Protein AF-A0AA92DQ33-F1 (afdb_monomer_lite)

Radius of gyration: 24.93 Å; chains: 1; bounding box: 69×49×63 Å

pLDDT: mean 79.34, std 19.07, range [32.41, 96.06]

Structure (mmCIF, N/CA/C/O backbone):
data_AF-A0AA92DQ33-F1
#
_entry.id   AF-A0AA92DQ33-F1
#
loop_
_atom_site.group_PDB
_atom_site.id
_atom_site.type_symbol
_atom_site.label_atom_id
_atom_site.label_alt_id
_atom_site.label_comp_id
_atom_site.label_asym_id
_atom_site.label_entity_id
_atom_site.label_seq_id
_atom_site.pdbx_PDB_ins_code
_atom_site.Cartn_x
_atom_site.Cartn_y
_atom_site.Cartn_z
_atom_site.occupancy
_atom_site.B_iso_or_equiv
_atom_site.auth_seq_id
_atom_site.auth_comp_id
_atom_site.auth_asym_id
_atom_site.auth_atom_id
_atom_site.pdbx_PDB_model_num
ATOM 1 N N . MET A 1 1 ? -50.223 -2.721 22.404 1.00 37.97 1 MET A N 1
ATOM 2 C CA . MET A 1 1 ? -48.794 -2.668 22.774 1.00 37.97 1 MET A CA 1
ATOM 3 C C . MET A 1 1 ? -48.080 -1.935 21.660 1.00 37.97 1 MET A C 1
ATOM 5 O O . MET A 1 1 ? -47.992 -2.456 20.557 1.00 37.97 1 MET A O 1
ATOM 9 N N . ASN A 1 2 ? -47.710 -0.688 21.933 1.00 35.44 2 ASN A N 1
ATOM 10 C CA . ASN A 1 2 ? -47.057 0.209 20.989 1.00 35.44 2 ASN A CA 1
ATOM 11 C C . ASN A 1 2 ? -45.561 -0.096 20.972 1.00 35.44 2 ASN A C 1
ATOM 13 O O . ASN A 1 2 ? -44.951 -0.186 22.036 1.00 35.44 2 ASN A O 1
ATOM 17 N N . VAL A 1 3 ? -44.968 -0.171 19.786 1.00 37.88 3 VAL A N 1
ATOM 18 C CA . VAL A 1 3 ? -43.526 0.016 19.617 1.00 37.88 3 VAL A CA 1
ATOM 19 C C . VAL A 1 3 ? -43.346 1.122 18.589 1.00 37.88 3 VAL A C 1
ATOM 21 O O . VAL A 1 3 ? -43.609 0.941 17.404 1.00 37.88 3 VAL A O 1
ATOM 24 N N . ASN A 1 4 ? -42.996 2.298 19.109 1.00 32.41 4 ASN A N 1
ATOM 25 C CA . ASN A 1 4 ? -42.585 3.470 18.350 1.00 32.41 4 ASN A CA 1
ATOM 26 C C . ASN A 1 4 ? -41.292 3.149 17.595 1.00 32.41 4 ASN A C 1
ATOM 28 O O . ASN A 1 4 ? -40.342 2.638 18.18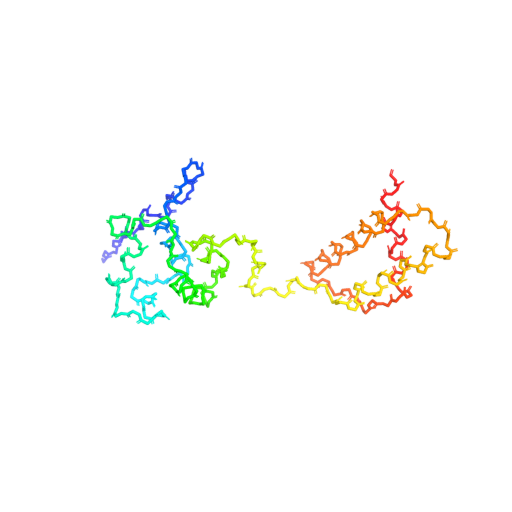8 1.00 32.41 4 ASN A O 1
ATOM 32 N N . VAL A 1 5 ? -41.252 3.502 16.313 1.00 40.84 5 VAL A N 1
ATOM 33 C CA . VAL A 1 5 ? -40.049 3.475 15.478 1.00 40.84 5 VAL A CA 1
ATOM 34 C C . VAL A 1 5 ? -39.590 4.922 15.272 1.00 40.84 5 VAL A C 1
ATOM 36 O O . VAL A 1 5 ? -39.991 5.584 14.324 1.00 40.84 5 VAL A O 1
ATOM 39 N N . GLU A 1 6 ? -38.757 5.408 16.187 1.00 37.09 6 GLU A N 1
ATOM 40 C CA . GLU A 1 6 ? -37.866 6.574 16.058 1.00 37.09 6 GLU A CA 1
ATOM 41 C C . GLU A 1 6 ? -36.548 6.124 16.724 1.00 37.09 6 GLU A C 1
ATOM 43 O O . GLU A 1 6 ? -36.596 5.480 17.766 1.00 37.09 6 GLU A O 1
ATOM 48 N N . SER A 1 7 ? -35.333 6.322 16.220 1.00 34.62 7 SER A N 1
ATOM 49 C CA . SER A 1 7 ? -34.793 7.374 15.373 1.00 34.62 7 SER A CA 1
ATOM 50 C C . SER A 1 7 ? -33.552 6.844 14.635 1.00 34.62 7 SER A C 1
ATOM 52 O O . SER A 1 7 ? -32.618 6.312 15.234 1.00 34.62 7 SER A O 1
ATOM 54 N N . VAL A 1 8 ? -33.516 6.988 13.311 1.00 37.19 8 VAL A N 1
ATOM 55 C CA . VAL A 1 8 ? -32.272 6.835 12.546 1.00 37.19 8 VAL A CA 1
ATOM 56 C C . VAL A 1 8 ? -31.616 8.212 12.509 1.00 37.19 8 VAL A C 1
ATOM 58 O O . VAL A 1 8 ? -32.185 9.150 11.952 1.00 37.19 8 VAL A O 1
ATOM 61 N N . SER A 1 9 ? -30.448 8.343 13.144 1.00 37.19 9 SER A N 1
ATOM 62 C CA . SER A 1 9 ? -29.670 9.585 13.168 1.00 37.19 9 SER A CA 1
ATOM 63 C C . SER A 1 9 ? -29.398 10.100 11.744 1.00 37.19 9 SER A C 1
ATOM 65 O O . SER A 1 9 ? -28.867 9.353 10.918 1.00 37.19 9 SER A O 1
ATOM 67 N N . PRO A 1 10 ? -29.687 11.380 11.446 1.00 35.88 10 PRO A N 1
ATOM 68 C CA . PRO A 1 10 ? -29.551 11.957 10.105 1.00 35.88 10 PRO A CA 1
ATOM 69 C C . PRO A 1 10 ? -28.095 12.190 9.641 1.00 35.88 10 PRO A C 1
ATOM 71 O O . PRO A 1 10 ? -27.875 12.679 8.533 1.00 35.88 10 PRO A O 1
ATOM 74 N N . ASP A 1 11 ? -27.086 11.834 10.443 1.00 41.16 11 ASP A N 1
ATOM 75 C CA . ASP A 1 11 ? -25.673 12.131 10.155 1.00 41.16 11 ASP A CA 1
ATOM 76 C C . ASP A 1 11 ? -25.041 11.271 9.048 1.00 41.16 11 ASP A C 1
ATOM 78 O O . ASP A 1 11 ? -24.051 11.672 8.437 1.00 41.16 11 ASP A O 1
ATOM 82 N N . VAL A 1 12 ? -25.626 10.117 8.713 1.00 42.06 12 VAL A N 1
ATOM 83 C CA . VAL A 1 12 ? -25.037 9.189 7.727 1.00 42.06 12 VAL A CA 1
ATOM 84 C C . VAL A 1 12 ? -25.131 9.727 6.288 1.00 42.06 12 VAL A C 1
ATOM 86 O O . VAL A 1 12 ? -24.331 9.363 5.430 1.00 42.06 12 VAL A O 1
ATOM 89 N N . GLN A 1 13 ? -26.052 10.655 6.002 1.00 38.22 13 GLN A N 1
ATOM 90 C CA . GLN A 1 13 ? -26.259 11.178 4.642 1.00 38.22 13 GLN A CA 1
ATOM 91 C C . GLN A 1 13 ? -25.384 12.392 4.278 1.00 38.22 13 GLN A C 1
ATOM 93 O O . GLN A 1 13 ? -25.336 12.778 3.108 1.00 38.22 13 GLN A O 1
ATOM 98 N N . ARG A 1 14 ? -24.646 12.992 5.224 1.00 41.53 14 ARG A N 1
ATOM 99 C CA . ARG A 1 14 ? -23.798 14.173 4.946 1.00 41.53 14 ARG A CA 1
ATOM 100 C C . ARG A 1 14 ? -22.425 13.852 4.348 1.00 41.53 14 ARG A C 1
ATOM 102 O O . ARG A 1 14 ? -21.772 14.750 3.821 1.00 41.53 14 ARG A O 1
ATOM 109 N N . VAL A 1 15 ? -22.008 12.588 4.362 1.00 45.47 15 VAL A N 1
ATOM 110 C CA . VAL A 1 15 ? -20.631 12.173 4.031 1.00 45.47 15 VAL A CA 1
ATOM 111 C C . VAL A 1 15 ? -20.301 12.308 2.530 1.00 45.47 15 VAL A C 1
ATOM 113 O O . VAL A 1 15 ? -19.138 12.384 2.152 1.00 45.47 15 VAL A O 1
ATOM 116 N N . SER A 1 16 ? -21.307 12.419 1.652 1.00 39.78 16 SER A N 1
ATOM 117 C CA . SER A 1 16 ? -21.110 12.400 0.190 1.00 39.78 16 SER A CA 1
ATOM 118 C C . SER A 1 16 ? -20.853 13.777 -0.462 1.00 39.78 16 SER A C 1
ATOM 120 O O . SER A 1 16 ? -20.503 13.822 -1.639 1.00 39.78 16 SER A O 1
ATOM 122 N N . ARG A 1 17 ? -20.977 14.908 0.258 1.00 38.84 17 ARG A N 1
ATOM 123 C CA . ARG A 1 17 ? -20.927 16.260 -0.356 1.00 38.84 17 ARG A CA 1
ATOM 124 C C . ARG A 1 17 ? -19.621 17.057 -0.218 1.00 38.84 17 ARG A C 1
ATOM 126 O O . ARG A 1 17 ? -19.536 18.126 -0.812 1.00 38.84 17 ARG A O 1
ATOM 133 N N . TYR A 1 18 ? -18.587 16.580 0.475 1.00 45.94 18 TYR A N 1
ATOM 134 C CA . TYR A 1 18 ? -17.376 17.388 0.733 1.00 45.94 18 TYR A CA 1
ATOM 135 C C . TYR A 1 18 ? -16.207 17.142 -0.233 1.00 45.94 18 TYR A C 1
ATOM 137 O O . TYR A 1 18 ? -15.042 17.177 0.151 1.00 45.94 18 TYR A O 1
ATOM 145 N N . LYS A 1 19 ? -16.498 16.953 -1.523 1.00 41.06 19 LYS A N 1
ATOM 146 C CA . LYS A 1 19 ? -15.485 17.012 -2.585 1.00 41.06 19 LYS A CA 1
ATOM 147 C C . LYS A 1 19 ? -15.397 18.460 -3.092 1.00 41.06 19 LYS A C 1
ATOM 149 O O . LYS A 1 19 ? -15.993 18.778 -4.114 1.00 41.06 19 LYS A O 1
ATOM 154 N N . GLY A 1 20 ? -14.738 19.357 -2.345 1.00 35.97 20 GLY A N 1
ATOM 155 C CA . GLY A 1 20 ? -14.538 20.744 -2.813 1.00 35.97 20 GLY A CA 1
ATOM 156 C C . GLY A 1 20 ? -14.064 21.813 -1.818 1.00 35.97 20 GLY A C 1
ATOM 157 O O . GLY A 1 20 ? -13.666 22.883 -2.263 1.00 35.97 20 GLY A O 1
ATOM 158 N N . ALA A 1 21 ? -14.051 21.560 -0.507 1.00 46.28 21 ALA A N 1
ATOM 159 C CA . ALA A 1 21 ? -13.423 22.450 0.477 1.00 46.28 21 ALA A CA 1
ATOM 160 C C . ALA A 1 21 ? -12.403 21.641 1.283 1.00 46.28 21 ALA A C 1
ATOM 162 O O . ALA A 1 21 ? -12.731 20.541 1.727 1.00 46.28 21 ALA A O 1
ATOM 163 N N . ALA A 1 22 ? -11.177 22.149 1.438 1.00 61.41 22 ALA A N 1
ATOM 164 C CA . ALA A 1 22 ? -10.155 21.504 2.258 1.00 61.41 22 ALA A CA 1
ATOM 165 C C . ALA A 1 22 ? -10.682 21.381 3.698 1.00 61.41 22 ALA A C 1
ATOM 167 O O . ALA A 1 22 ? -10.849 22.375 4.402 1.00 61.41 22 ALA A O 1
ATOM 168 N N . MET A 1 23 ? -11.046 20.163 4.096 1.00 75.12 23 MET A N 1
ATOM 169 C CA . MET A 1 23 ? -11.600 19.872 5.414 1.00 75.12 23 MET A CA 1
ATOM 170 C C . MET A 1 23 ? -10.538 20.154 6.484 1.00 75.12 23 MET A C 1
ATOM 172 O O . MET A 1 23 ? -9.399 19.718 6.343 1.00 75.12 23 MET A O 1
ATOM 176 N N . HIS A 1 24 ? -10.898 20.863 7.556 1.00 88.12 24 HIS A N 1
ATOM 177 C CA . HIS A 1 24 ? -9.981 21.133 8.668 1.00 88.12 24 HIS A CA 1
ATOM 178 C C . HIS A 1 24 ? -9.536 19.824 9.344 1.00 88.12 24 HIS A C 1
ATOM 180 O O . HIS A 1 24 ? -10.325 18.881 9.445 1.00 88.12 24 HIS A O 1
ATOM 186 N N . VAL A 1 25 ? -8.298 19.765 9.844 1.00 91.00 25 VAL A N 1
ATOM 187 C CA . VAL A 1 25 ? -7.689 18.545 10.413 1.00 91.00 25 VAL A CA 1
ATOM 188 C C . VAL A 1 25 ? -8.514 17.921 11.546 1.00 91.00 25 VAL A C 1
ATOM 190 O O . VAL A 1 25 ? -8.599 16.701 11.663 1.00 91.00 25 VAL A O 1
ATOM 193 N N . THR A 1 26 ? -9.199 18.750 12.336 1.00 92.81 26 THR A N 1
ATOM 194 C CA . THR A 1 26 ? -10.075 18.315 13.437 1.00 92.81 26 THR A CA 1
ATOM 195 C C . THR A 1 26 ? -11.287 17.517 12.949 1.00 92.81 26 THR A C 1
ATOM 197 O O . THR A 1 26 ? -11.685 16.535 13.576 1.00 92.81 26 THR A O 1
ATOM 200 N N . GLU A 1 27 ? -11.860 17.905 11.809 1.00 92.06 27 GLU A N 1
ATOM 201 C CA . GLU A 1 27 ? -12.985 17.201 11.194 1.00 92.06 27 GLU A CA 1
ATOM 202 C C . GLU A 1 27 ? -12.502 15.923 10.496 1.00 92.06 27 GLU A C 1
ATOM 204 O O . GLU A 1 27 ? -13.139 14.878 10.618 1.00 92.06 27 GLU A O 1
ATOM 209 N N . GLN A 1 28 ? -11.323 15.961 9.862 1.00 92.12 28 GLN A N 1
ATOM 210 C CA . GLN A 1 28 ? -10.697 14.755 9.313 1.00 92.12 28 GLN A CA 1
ATOM 211 C C . GLN A 1 28 ? -10.439 13.709 10.411 1.00 92.12 28 GLN A C 1
ATOM 213 O O . GLN A 1 28 ? -10.784 12.538 10.243 1.00 92.12 28 GLN A O 1
ATOM 218 N N . LEU A 1 29 ? -9.917 14.126 11.571 1.00 94.44 29 LEU A N 1
ATOM 219 C CA . LEU A 1 29 ? -9.699 13.234 12.712 1.00 94.44 29 LEU A CA 1
ATOM 220 C C . LEU A 1 29 ? -11.007 12.593 13.198 1.00 94.44 29 LEU A C 1
ATOM 222 O O . LEU A 1 29 ? -11.062 11.382 13.422 1.00 94.44 29 LEU A O 1
ATOM 226 N N . ARG A 1 30 ? -12.078 13.387 13.306 1.00 94.31 30 ARG A N 1
ATOM 227 C CA . ARG A 1 30 ? -13.410 12.901 13.682 1.00 94.31 30 ARG A CA 1
ATOM 228 C C . ARG A 1 30 ? -13.925 11.837 12.716 1.00 94.31 30 ARG A C 1
ATOM 230 O O . ARG A 1 30 ? -14.457 10.817 13.158 1.00 94.31 30 ARG A O 1
ATOM 237 N N . VAL A 1 31 ? -13.761 12.053 11.410 1.00 94.00 31 VAL A N 1
ATOM 238 C CA . VAL A 1 31 ? -14.142 11.080 10.376 1.00 94.00 31 VAL A CA 1
ATOM 239 C C . VAL A 1 31 ? -13.384 9.765 10.562 1.00 94.00 31 VAL A C 1
ATOM 241 O O . VAL A 1 31 ? -14.012 8.704 10.547 1.00 94.00 31 VAL A O 1
ATOM 244 N N . LEU A 1 32 ? -12.069 9.813 10.796 1.00 93.69 32 LEU A N 1
ATOM 245 C CA . LEU A 1 32 ? -11.262 8.610 11.032 1.00 93.69 32 LEU A CA 1
ATOM 246 C C . LEU A 1 32 ? -11.686 7.873 12.307 1.00 93.69 32 LEU A C 1
ATOM 248 O O . LEU A 1 32 ? -11.892 6.661 12.268 1.00 93.69 32 LEU A O 1
ATOM 252 N N . ARG A 1 33 ? -11.911 8.589 13.415 1.00 96.06 33 ARG A N 1
ATOM 253 C CA . ARG A 1 33 ? -12.392 7.979 14.663 1.00 96.06 33 ARG A CA 1
ATOM 254 C C . ARG A 1 33 ? -13.750 7.297 14.476 1.00 96.06 33 ARG A C 1
ATOM 256 O O . ARG A 1 33 ? -13.964 6.192 14.976 1.00 96.06 33 ARG A O 1
ATOM 263 N N . ASN A 1 34 ? -14.671 7.948 13.767 1.00 94.00 34 ASN A N 1
ATOM 264 C CA . ASN A 1 34 ? -15.992 7.387 13.490 1.00 94.00 34 ASN A CA 1
ATOM 265 C C . ASN A 1 34 ? -15.895 6.143 12.592 1.00 94.00 34 ASN A C 1
ATOM 267 O O . ASN A 1 34 ? -16.578 5.158 12.864 1.00 94.00 34 ASN A O 1
ATOM 271 N N . ARG A 1 35 ? -15.011 6.144 11.582 1.00 91.06 35 ARG A N 1
ATOM 272 C CA . ARG A 1 35 ? -14.708 4.956 10.759 1.00 91.06 35 ARG A CA 1
ATOM 273 C C . ARG A 1 35 ? -14.120 3.810 11.582 1.00 91.06 35 ARG A C 1
ATOM 275 O O . ARG A 1 35 ? -14.487 2.666 11.349 1.00 91.06 35 ARG A O 1
ATOM 282 N N . ALA A 1 36 ? -13.284 4.118 12.571 1.00 90.19 36 ALA A N 1
ATOM 283 C CA . ALA A 1 36 ? -12.762 3.151 13.536 1.00 90.19 36 ALA A CA 1
ATOM 284 C C . ALA A 1 36 ? -13.825 2.648 14.543 1.00 90.19 36 ALA A C 1
ATOM 286 O O . ALA A 1 36 ? -13.538 1.786 15.368 1.00 90.19 36 ALA A O 1
ATOM 287 N N . GLY A 1 37 ? -15.047 3.201 14.545 1.00 92.38 37 GLY A N 1
ATOM 288 C CA . GLY A 1 37 ? -16.103 2.814 15.488 1.00 92.38 37 GLY A CA 1
ATOM 289 C C . GLY A 1 37 ? -15.806 3.178 16.950 1.00 92.38 37 GLY A C 1
ATOM 290 O O . GLY A 1 37 ? -16.374 2.581 17.870 1.00 92.38 37 GLY A O 1
ATOM 291 N N . LEU A 1 38 ? -14.910 4.140 17.193 1.00 92.69 38 LEU A N 1
ATOM 292 C CA . LEU A 1 38 ? -14.471 4.515 18.537 1.00 92.69 38 LEU A CA 1
ATOM 293 C C . LEU A 1 38 ? -15.226 5.734 19.079 1.00 92.69 38 LEU A C 1
ATOM 295 O O . LEU A 1 38 ? -15.398 6.750 18.404 1.00 92.69 38 LEU A O 1
ATOM 299 N N . SER A 1 39 ? -15.619 5.675 20.355 1.00 94.25 39 SER A N 1
ATOM 300 C CA . SER A 1 39 ? -16.042 6.870 21.092 1.00 94.25 39 SER A CA 1
ATOM 301 C C . SER A 1 39 ? -14.828 7.732 21.454 1.00 94.25 39 SER A C 1
ATOM 303 O O . SER A 1 39 ? -13.701 7.236 21.519 1.00 94.25 39 SER A O 1
ATOM 305 N N . MET A 1 40 ? -15.046 9.017 21.749 1.00 93.88 40 MET A N 1
ATOM 306 C CA . MET A 1 40 ? -13.975 9.911 22.214 1.00 93.88 40 MET A CA 1
ATOM 307 C C . MET A 1 40 ? -13.291 9.391 23.486 1.00 93.88 40 MET A C 1
ATOM 309 O O . MET A 1 40 ? -12.082 9.525 23.629 1.00 93.88 40 MET A O 1
ATOM 313 N N . GLU A 1 41 ? -14.034 8.760 24.400 1.00 93.19 41 GLU A N 1
ATOM 314 C CA . GLU A 1 41 ? -13.457 8.151 25.606 1.00 93.19 41 GLU A CA 1
ATOM 315 C C . GLU A 1 41 ? -12.548 6.964 25.289 1.00 93.19 41 GLU A C 1
ATOM 317 O O . GLU A 1 41 ? -11.463 6.851 25.860 1.00 93.19 41 GLU A O 1
ATOM 322 N N . LYS A 1 42 ? -12.964 6.088 24.366 1.00 92.56 42 LYS A N 1
ATOM 323 C CA . LYS A 1 42 ? -12.146 4.944 23.949 1.00 92.56 42 LYS A CA 1
ATOM 324 C C . LYS A 1 42 ? -10.887 5.406 23.221 1.00 92.56 42 LYS A C 1
ATOM 326 O O . LYS A 1 42 ? -9.808 4.917 23.539 1.00 92.56 42 LYS A O 1
ATOM 331 N N . ALA A 1 43 ? -11.013 6.386 22.325 1.00 93.12 43 ALA A N 1
ATOM 332 C CA . ALA A 1 43 ? -9.872 6.991 21.644 1.00 93.12 43 ALA A CA 1
ATOM 333 C C . ALA A 1 43 ? -8.907 7.651 22.644 1.00 93.12 43 ALA A C 1
ATOM 335 O O . ALA A 1 43 ? -7.710 7.382 22.605 1.00 93.12 43 ALA A O 1
ATOM 336 N N . ALA A 1 44 ? -9.424 8.428 23.605 1.00 94.94 44 ALA A N 1
ATOM 337 C CA . ALA A 1 44 ? -8.630 9.038 24.672 1.00 94.94 44 ALA A CA 1
ATOM 338 C C . ALA A 1 44 ? -7.842 7.993 25.473 1.00 94.94 44 ALA A C 1
ATOM 340 O O . ALA A 1 44 ? -6.637 8.141 25.671 1.00 94.94 44 ALA A O 1
ATOM 341 N N . LYS A 1 45 ? -8.518 6.921 25.903 1.00 93.94 45 LYS A N 1
ATOM 342 C CA . LYS A 1 45 ? -7.906 5.839 26.677 1.00 93.94 45 LYS A CA 1
ATOM 343 C C . LYS A 1 45 ? -6.815 5.121 25.883 1.00 93.94 45 LYS A C 1
ATOM 345 O O . LYS A 1 45 ? -5.761 4.844 26.448 1.00 93.94 45 LYS A O 1
ATOM 350 N N . ALA A 1 46 ? -7.043 4.866 24.594 1.00 89.38 46 ALA A N 1
ATOM 351 C CA . ALA A 1 46 ? -6.084 4.184 23.725 1.00 89.38 46 ALA A CA 1
ATOM 352 C C . ALA A 1 46 ? -4.749 4.938 23.602 1.00 89.38 46 ALA A C 1
ATOM 354 O O . ALA A 1 46 ? -3.699 4.317 23.488 1.00 89.38 46 ALA A O 1
ATOM 355 N N . ILE A 1 47 ? -4.772 6.271 23.702 1.00 92.50 47 ILE A N 1
ATOM 356 C CA . ILE A 1 47 ? -3.565 7.107 23.602 1.00 92.50 47 ILE A CA 1
ATOM 357 C C . ILE A 1 47 ? -3.054 7.640 24.952 1.00 92.50 47 ILE A C 1
ATOM 359 O O . ILE A 1 47 ? -2.137 8.467 24.987 1.00 92.50 47 ILE A O 1
ATOM 363 N N . GLY A 1 48 ? -3.628 7.171 26.067 1.00 91.00 48 GLY A N 1
ATOM 364 C CA . GLY A 1 48 ? -3.204 7.519 27.428 1.00 91.00 48 GLY A CA 1
ATOM 365 C C . GLY A 1 48 ? -3.686 8.882 27.942 1.00 91.00 48 GLY A C 1
ATOM 366 O O . GLY A 1 48 ? -3.083 9.436 28.861 1.00 91.00 48 GLY A O 1
ATOM 367 N N . LEU A 1 49 ? -4.751 9.450 27.368 1.00 91.38 49 LEU A N 1
ATOM 368 C CA . LEU A 1 49 ? -5.389 10.669 27.876 1.00 91.38 49 LEU A CA 1
ATOM 369 C C . LEU A 1 49 ? -6.391 10.364 29.001 1.00 91.38 49 LEU A C 1
ATOM 371 O O . LEU A 1 49 ? -6.941 9.270 29.100 1.00 91.38 49 LEU A O 1
ATOM 375 N N . LYS A 1 50 ? -6.671 11.377 29.835 1.00 86.38 50 LYS A N 1
ATOM 376 C CA . LYS A 1 50 ? -7.536 11.256 31.025 1.00 86.38 50 LYS A CA 1
ATOM 377 C C . LYS A 1 50 ? -9.004 10.928 30.715 1.00 86.38 50 LYS A C 1
ATOM 379 O O . LYS A 1 50 ? -9.682 10.389 31.581 1.00 86.38 50 LYS A O 1
ATOM 384 N N . GLY A 1 51 ? -9.507 11.265 29.525 1.00 90.25 51 GLY A N 1
ATOM 385 C CA . GLY A 1 51 ? -10.893 10.997 29.135 1.00 90.25 51 GLY A CA 1
ATOM 386 C C . GLY A 1 51 ? -11.339 11.754 27.883 1.00 90.25 51 GLY A C 1
ATOM 387 O O . GLY A 1 51 ? -10.551 12.475 27.264 1.00 90.25 51 GLY A O 1
ATOM 388 N N . GLY A 1 52 ? -12.620 11.606 27.530 1.00 89.69 52 GLY A N 1
ATOM 389 C CA . GLY A 1 52 ? -13.203 12.140 26.293 1.00 89.69 52 GLY A CA 1
ATOM 390 C C . GLY A 1 52 ? -13.010 13.648 26.106 1.00 89.69 52 GLY A C 1
ATOM 391 O O . GLY A 1 52 ? -12.644 14.072 25.018 1.00 89.69 52 GLY A O 1
ATOM 392 N N . SER A 1 53 ? -13.135 14.459 27.162 1.00 89.44 53 SER A N 1
ATOM 393 C CA . SER A 1 53 ? -12.948 15.919 27.073 1.00 89.44 53 SER A CA 1
ATOM 394 C C . SER A 1 53 ? -11.505 16.343 26.771 1.00 89.44 53 SER A C 1
ATOM 396 O O . SER A 1 53 ? -11.286 17.390 26.167 1.00 89.44 53 SER A O 1
ATOM 398 N N . SER A 1 54 ? -10.499 15.553 27.174 1.00 88.62 54 SER A N 1
ATOM 399 C CA . SER A 1 54 ? -9.102 15.813 26.791 1.00 88.62 54 SER A CA 1
ATOM 400 C C . SER A 1 54 ? -8.870 15.524 25.311 1.00 88.62 54 SER A C 1
ATOM 402 O O . SER A 1 54 ? -8.107 16.235 24.669 1.00 88.62 54 SER A O 1
ATOM 404 N N . TYR A 1 55 ? -9.554 14.511 24.780 1.00 93.75 55 TYR A N 1
ATOM 405 C CA . TYR A 1 55 ? -9.488 14.138 23.373 1.00 93.75 55 TYR A CA 1
ATOM 406 C C . TYR A 1 55 ? -10.314 15.072 22.473 1.00 93.75 55 TYR A C 1
ATOM 408 O O . TYR A 1 55 ? -9.844 15.455 21.408 1.00 93.75 55 TYR A O 1
ATOM 416 N N . GLN A 1 56 ? -11.490 15.522 22.929 1.00 92.81 56 GLN A N 1
ATOM 417 C CA . GLN A 1 56 ? -12.385 16.439 22.206 1.00 92.81 56 GLN A CA 1
ATOM 418 C C . GLN A 1 56 ? -11.664 17.690 21.699 1.00 92.81 56 GLN A C 1
ATOM 420 O O . GLN A 1 56 ? -12.000 18.189 20.631 1.00 92.81 56 GLN A O 1
ATOM 425 N N . ARG A 1 57 ? -10.648 18.169 22.429 1.00 92.06 57 ARG A N 1
ATOM 426 C CA . ARG A 1 57 ? -9.824 19.313 22.018 1.00 92.06 57 ARG A CA 1
ATOM 427 C C . ARG A 1 57 ? -9.263 19.133 20.610 1.00 92.06 57 ARG A C 1
ATOM 429 O O . ARG A 1 57 ? -9.303 20.087 19.858 1.00 92.06 57 ARG A O 1
ATOM 436 N N . TYR A 1 58 ? -8.833 17.928 20.238 1.00 93.12 58 TYR A N 1
ATOM 437 C CA . TYR A 1 58 ? -8.271 17.625 18.917 1.00 93.12 58 TYR A CA 1
ATOM 438 C C . TYR A 1 58 ? -9.326 17.464 17.809 1.00 93.12 58 TYR A C 1
ATOM 440 O O . TYR A 1 58 ? -8.972 17.425 16.637 1.00 93.12 58 TYR A O 1
ATOM 448 N N . GLU A 1 59 ? -10.615 17.376 18.151 1.00 93.50 59 GLU A N 1
ATOM 449 C CA . GLU A 1 59 ? -11.730 17.270 17.193 1.00 93.50 59 GLU A CA 1
ATOM 450 C C . GLU A 1 59 ? -12.639 18.511 17.185 1.00 93.50 59 GLU A C 1
ATOM 452 O O . GLU A 1 59 ? -13.676 18.516 16.515 1.00 93.50 59 GLU A O 1
ATOM 457 N N . ASP A 1 60 ? -12.278 19.561 17.926 1.00 90.06 60 ASP A N 1
ATOM 458 C CA . ASP A 1 60 ? -13.015 20.821 17.984 1.00 90.06 60 ASP A CA 1
ATOM 459 C C . ASP A 1 60 ? -12.194 21.941 17.322 1.00 90.06 60 ASP A C 1
ATOM 461 O O . ASP A 1 60 ? -11.180 22.364 17.883 1.00 90.06 60 ASP A O 1
ATOM 465 N N . PRO A 1 61 ? -12.616 22.458 16.151 1.00 87.00 61 PRO A N 1
ATOM 466 C CA . PRO A 1 61 ? -11.897 23.528 15.455 1.00 87.00 61 PRO A CA 1
ATOM 467 C C . PRO A 1 61 ? -11.821 24.843 16.251 1.00 87.00 61 PRO A C 1
ATOM 469 O O . PRO A 1 61 ? -10.981 25.687 15.955 1.00 87.00 61 PRO A O 1
ATOM 472 N N . ASN A 1 62 ? -12.662 25.045 17.273 1.00 85.62 62 ASN A N 1
ATOM 473 C CA . ASN A 1 62 ? -12.565 26.228 18.132 1.00 85.62 62 ASN A CA 1
ATOM 474 C C . ASN A 1 62 ? -11.419 26.116 19.149 1.00 85.62 62 ASN A C 1
ATOM 476 O O . ASN A 1 62 ? -10.864 27.139 19.568 1.00 85.62 62 ASN A O 1
ATOM 480 N N . LEU A 1 63 ? -11.085 24.886 19.557 1.00 86.69 63 LEU A N 1
ATOM 481 C CA . LEU A 1 63 ? -10.081 24.584 20.580 1.00 86.69 63 LEU A CA 1
ATOM 482 C C . LEU A 1 63 ? -8.723 24.213 19.978 1.00 86.69 63 LEU A C 1
ATOM 484 O O . LEU A 1 63 ? -7.698 24.485 20.599 1.00 86.69 63 LEU A O 1
ATOM 488 N N . PHE A 1 64 ? -8.713 23.624 18.783 1.00 89.75 64 PHE A N 1
ATOM 489 C CA . PHE A 1 64 ? -7.509 23.230 18.063 1.00 89.75 64 PHE A CA 1
ATOM 490 C C . PHE A 1 64 ? -7.428 23.982 16.740 1.00 89.75 64 PHE A C 1
ATOM 492 O O . PHE A 1 64 ? -8.225 23.755 15.832 1.00 89.75 64 PHE A O 1
ATOM 499 N N . ARG A 1 65 ? -6.472 24.911 16.675 1.00 86.94 65 ARG A N 1
ATOM 500 C CA . ARG A 1 65 ? -6.303 25.867 15.571 1.00 86.94 65 ARG A CA 1
ATOM 501 C C . ARG A 1 65 ? -5.111 25.550 14.676 1.00 86.94 65 ARG A C 1
ATOM 503 O O . ARG A 1 65 ? -4.883 26.270 13.708 1.00 86.94 65 ARG A O 1
ATOM 510 N N . ASP A 1 66 ? -4.345 24.525 15.029 1.00 87.38 66 ASP A N 1
ATOM 511 C CA . ASP A 1 66 ? -3.192 24.127 14.240 1.00 87.38 66 ASP A CA 1
ATOM 512 C C . ASP A 1 66 ? -3.671 23.425 12.969 1.00 87.38 66 ASP A C 1
ATOM 514 O O . ASP A 1 66 ? -4.659 22.688 12.970 1.00 87.38 66 ASP A O 1
ATOM 518 N N . GLU A 1 67 ? -2.946 23.645 11.877 1.00 87.00 67 GLU A N 1
ATOM 519 C CA . GLU A 1 67 ? -3.239 23.028 10.581 1.00 87.00 67 GLU A CA 1
ATOM 520 C C . GLU A 1 67 ? -3.009 21.507 10.602 1.00 87.00 67 GLU A C 1
ATOM 522 O O . GLU A 1 67 ? -3.630 20.768 9.843 1.00 87.00 67 GLU A O 1
ATOM 527 N N . HIS A 1 68 ? -2.154 21.035 11.515 1.00 92.31 68 HIS A N 1
ATOM 528 C CA . HIS A 1 68 ? -1.729 19.645 11.625 1.00 92.31 68 HIS A CA 1
ATOM 529 C C . HIS A 1 68 ? -1.772 19.167 13.078 1.00 92.31 68 HIS A C 1
ATOM 531 O O . HIS A 1 68 ? -1.484 19.927 14.001 1.00 92.31 68 HIS A O 1
ATOM 537 N N . LEU A 1 69 ? -2.080 17.885 13.288 1.00 92.50 69 LEU A N 1
ATOM 538 C CA . LEU A 1 69 ? -1.994 17.240 14.595 1.00 92.50 69 LEU A CA 1
ATOM 539 C C . LEU A 1 69 ? -0.537 17.132 15.072 1.00 92.50 69 LEU A C 1
ATOM 541 O O . LEU A 1 69 ? 0.357 16.865 14.265 1.00 92.50 69 LEU A O 1
ATOM 545 N N . PRO A 1 70 ? -0.288 17.217 16.393 1.00 93.56 70 PRO A N 1
ATOM 546 C CA . PRO A 1 70 ? 1.000 16.848 16.957 1.00 93.56 70 PRO A CA 1
ATOM 547 C C . PRO A 1 70 ? 1.361 15.412 16.568 1.00 93.56 70 PRO A C 1
ATOM 549 O O . PRO A 1 70 ? 0.553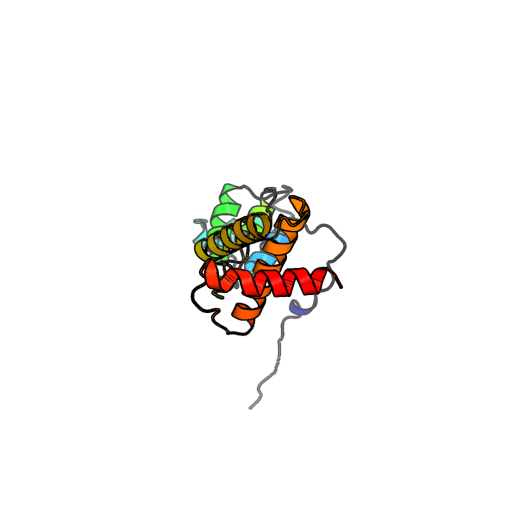 14.488 16.701 1.00 93.56 70 PRO A O 1
ATOM 552 N N . LEU A 1 71 ? 2.586 15.217 16.081 1.00 91.69 71 LEU A N 1
ATOM 553 C CA . LEU A 1 71 ? 3.025 13.936 15.529 1.00 91.69 71 LEU A CA 1
ATOM 554 C C . LEU A 1 71 ? 2.950 12.784 16.544 1.00 91.69 71 LEU A C 1
ATOM 556 O O . LEU A 1 71 ? 2.658 11.645 16.184 1.00 91.69 71 LEU A O 1
ATOM 560 N N . ASP A 1 72 ? 3.227 13.056 17.813 1.00 92.00 72 ASP A N 1
ATOM 561 C CA . ASP A 1 72 ? 3.145 12.072 18.890 1.00 92.00 72 ASP A CA 1
ATOM 562 C C . ASP A 1 72 ? 1.705 11.586 19.118 1.00 92.00 72 ASP A C 1
ATOM 564 O O . ASP A 1 72 ? 1.479 10.387 19.293 1.00 92.00 72 ASP A O 1
ATOM 568 N N . ILE A 1 73 ? 0.732 12.498 19.053 1.00 94.19 73 ILE A N 1
ATOM 569 C CA . ILE A 1 73 ? -0.698 12.186 19.124 1.00 94.19 73 ILE A CA 1
ATOM 570 C C . ILE A 1 73 ? -1.124 11.399 17.885 1.00 94.19 73 ILE A C 1
ATOM 572 O O . ILE A 1 73 ? -1.744 10.344 18.021 1.00 94.19 73 ILE A O 1
ATOM 576 N N . ALA A 1 74 ? -0.731 11.848 16.691 1.00 94.25 74 ALA A N 1
ATOM 577 C CA . ALA A 1 74 ? -1.058 11.171 15.439 1.00 94.25 74 ALA A CA 1
ATOM 578 C C . ALA A 1 74 ? -0.508 9.737 15.384 1.00 94.25 74 ALA A C 1
ATOM 580 O O . ALA A 1 74 ? -1.222 8.835 14.960 1.00 94.25 74 ALA A O 1
ATOM 581 N N . LYS A 1 75 ? 0.716 9.488 15.872 1.00 93.81 75 LYS A N 1
ATOM 582 C CA . LYS A 1 75 ? 1.298 8.134 15.946 1.00 93.81 75 LYS A CA 1
ATOM 583 C C . LYS A 1 75 ? 0.494 7.204 16.849 1.00 93.81 75 LYS A C 1
ATOM 585 O O . LYS A 1 75 ? 0.121 6.115 16.426 1.00 93.81 75 LYS A O 1
ATOM 590 N N . LYS A 1 76 ? 0.179 7.650 18.068 1.00 94.25 76 LYS A N 1
ATOM 591 C CA . LYS A 1 76 ? -0.613 6.852 19.016 1.00 94.25 76 LYS A CA 1
ATOM 592 C C . LYS A 1 76 ? -2.014 6.560 18.474 1.00 94.25 76 LYS A C 1
ATOM 594 O O . LYS A 1 76 ? -2.520 5.454 18.637 1.00 94.25 76 LYS A O 1
ATOM 599 N N . LEU A 1 77 ? -2.633 7.540 17.812 1.00 94.38 77 LEU A N 1
ATOM 600 C CA . LEU A 1 77 ? -3.938 7.363 17.175 1.00 94.38 77 LEU A CA 1
ATOM 601 C C . LEU A 1 77 ? -3.870 6.453 15.952 1.00 94.38 77 LEU A C 1
ATOM 603 O O . LEU A 1 77 ? -4.792 5.678 15.738 1.00 94.38 77 LEU A O 1
ATOM 607 N N . ALA A 1 78 ? -2.793 6.509 15.169 1.00 93.44 78 ALA A N 1
ATOM 608 C CA . ALA A 1 78 ? -2.596 5.618 14.034 1.00 93.44 78 ALA A CA 1
ATOM 609 C C . ALA A 1 78 ? -2.539 4.156 14.489 1.00 93.44 78 ALA A C 1
ATOM 611 O O . ALA A 1 78 ? -3.207 3.313 13.898 1.00 93.44 78 ALA A O 1
ATOM 612 N N . ASP A 1 79 ? -1.805 3.865 15.565 1.00 90.44 79 ASP A N 1
ATOM 613 C CA . ASP A 1 79 ? -1.768 2.525 16.156 1.00 90.44 79 ASP A CA 1
ATOM 614 C C . ASP A 1 79 ? -3.154 2.094 16.650 1.00 90.44 79 ASP A C 1
ATOM 616 O O . ASP A 1 79 ? -3.641 1.038 16.252 1.00 90.44 79 ASP A O 1
ATOM 620 N N . ALA A 1 80 ? -3.831 2.952 17.420 1.00 91.44 80 ALA A N 1
ATOM 621 C CA . ALA A 1 80 ? -5.160 2.662 17.949 1.00 91.44 80 ALA A CA 1
ATOM 622 C C . ALA A 1 80 ? -6.211 2.449 16.847 1.00 91.44 80 ALA A C 1
ATOM 624 O O . ALA A 1 80 ? -7.026 1.540 16.936 1.00 91.44 80 ALA A O 1
ATOM 625 N N . PHE A 1 81 ? -6.229 3.275 15.799 1.00 93.56 81 PHE A N 1
ATOM 626 C CA . PHE A 1 81 ? -7.235 3.176 14.740 1.00 93.56 81 PHE A CA 1
ATOM 627 C C . PHE A 1 81 ? -6.955 2.016 13.775 1.00 93.56 81 PHE A C 1
ATOM 629 O O . PHE A 1 81 ? -7.899 1.444 13.226 1.00 93.56 81 PHE A O 1
ATOM 636 N N . ALA A 1 82 ? -5.689 1.618 13.613 1.00 89.94 82 ALA A N 1
ATOM 637 C CA . ALA A 1 82 ? -5.317 0.458 12.806 1.00 89.94 82 ALA A CA 1
ATOM 638 C C . ALA A 1 82 ? -5.859 -0.857 13.369 1.00 89.94 82 ALA A C 1
ATOM 640 O O . ALA A 1 82 ? -6.302 -1.703 12.594 1.00 89.94 82 ALA A O 1
ATOM 641 N N . GLU A 1 83 ? -5.929 -1.002 14.694 1.00 86.00 83 GLU A N 1
ATOM 642 C CA . GLU A 1 83 ? -6.591 -2.147 15.343 1.00 86.00 83 GLU A CA 1
ATOM 643 C C . GLU A 1 83 ? -8.087 -2.248 14.990 1.00 86.00 83 GLU A C 1
ATOM 645 O O . GLU A 1 83 ? -8.689 -3.315 15.097 1.00 86.00 83 GLU A O 1
ATOM 650 N N . HIS A 1 84 ? -8.677 -1.149 14.515 1.00 86.62 84 HIS A N 1
ATOM 651 C CA . HIS A 1 84 ? -10.079 -1.032 14.126 1.00 86.62 84 HIS A CA 1
ATOM 652 C C . HIS A 1 84 ? -10.281 -0.836 12.612 1.00 86.62 84 HIS A C 1
ATOM 654 O O . HIS A 1 84 ? -11.352 -0.413 12.178 1.00 86.62 84 HIS A O 1
ATOM 660 N N . GLY A 1 85 ? -9.273 -1.161 11.795 1.00 83.06 85 GLY A N 1
ATOM 661 C CA . GLY A 1 85 ? -9.396 -1.204 10.334 1.00 83.06 85 GLY A CA 1
ATOM 662 C C . GLY A 1 85 ? -9.213 0.134 9.611 1.00 83.06 85 GLY A C 1
ATOM 663 O O . GLY A 1 85 ? -9.512 0.221 8.420 1.00 83.06 85 GLY A O 1
ATOM 664 N N . VAL A 1 86 ? -8.714 1.175 10.286 1.00 87.50 86 VAL A N 1
ATOM 665 C CA . VAL A 1 86 ? -8.301 2.428 9.631 1.00 87.50 86 VAL A CA 1
ATOM 666 C C . VAL A 1 86 ? -6.796 2.384 9.343 1.00 87.50 86 VAL A C 1
ATOM 668 O O . VAL A 1 86 ? -6.006 2.246 10.276 1.00 87.50 86 VAL A O 1
ATOM 671 N N . PRO A 1 87 ? -6.355 2.530 8.083 1.00 86.00 87 PRO A N 1
ATOM 672 C CA . PRO A 1 87 ? -4.936 2.523 7.747 1.00 86.00 87 PRO A CA 1
ATOM 673 C C . PRO A 1 87 ? -4.135 3.604 8.490 1.00 86.00 87 PRO A C 1
ATOM 675 O O . PRO A 1 87 ? -4.531 4.768 8.542 1.00 86.00 87 PRO A O 1
ATOM 678 N N . LYS A 1 88 ? -2.956 3.234 9.012 1.00 89.06 88 LYS A N 1
ATOM 679 C CA . LYS A 1 88 ? -2.085 4.141 9.787 1.00 89.06 88 LYS A CA 1
ATOM 680 C C . LYS A 1 88 ? -1.722 5.415 9.031 1.00 89.06 88 LYS A C 1
ATOM 682 O O . LYS A 1 88 ? -1.675 6.487 9.631 1.00 89.06 88 LYS A O 1
ATOM 687 N N . HIS A 1 89 ? -1.473 5.298 7.728 1.00 85.88 89 HIS A N 1
ATOM 688 C CA . HIS A 1 89 ? -1.076 6.425 6.893 1.00 85.88 89 HIS A CA 1
ATOM 689 C C . HIS A 1 89 ? -2.150 7.521 6.850 1.00 85.88 89 HIS A C 1
ATOM 691 O O . HIS A 1 89 ? -1.802 8.694 6.870 1.00 85.88 89 HIS A O 1
ATOM 697 N N . GLU A 1 90 ? -3.442 7.174 6.882 1.00 88.94 90 GLU A N 1
ATOM 698 C CA . GLU A 1 90 ? -4.521 8.170 6.881 1.00 88.94 90 GLU A CA 1
ATOM 699 C C . GLU A 1 90 ? -4.467 9.046 8.140 1.00 88.94 90 GLU A C 1
ATOM 701 O O . GLU A 1 90 ? -4.582 10.267 8.063 1.00 88.94 90 GLU A O 1
ATOM 706 N N . THR A 1 91 ? -4.214 8.438 9.301 1.00 91.44 91 THR A N 1
ATOM 707 C CA . THR A 1 91 ? -4.074 9.169 10.568 1.00 91.44 91 THR A CA 1
ATOM 708 C C . THR A 1 91 ? -2.754 9.941 10.643 1.00 91.44 91 THR A C 1
ATOM 710 O O . THR A 1 91 ? -2.720 11.052 11.167 1.00 91.44 91 THR A O 1
ATOM 713 N N . LEU A 1 92 ? -1.660 9.392 10.102 1.00 92.44 92 LEU A N 1
ATOM 714 C CA . LEU A 1 92 ? -0.355 10.065 10.061 1.00 92.44 92 LEU A CA 1
ATOM 715 C C . LEU A 1 92 ? -0.336 11.268 9.105 1.00 92.44 92 LEU A C 1
ATOM 717 O O . LEU A 1 92 ? 0.376 12.235 9.376 1.00 92.44 92 LEU A O 1
ATOM 721 N N . ALA A 1 93 ? -1.140 11.245 8.038 1.00 89.81 93 ALA A N 1
ATOM 722 C CA . ALA A 1 93 ? -1.313 12.372 7.121 1.00 89.81 93 ALA A CA 1
ATOM 723 C C . ALA A 1 93 ? -1.766 13.644 7.854 1.00 89.81 93 ALA A C 1
ATOM 725 O O . ALA A 1 93 ? -1.347 14.747 7.511 1.00 89.81 93 ALA A O 1
ATOM 726 N N . LEU A 1 94 ? -2.564 13.485 8.918 1.00 92.06 94 LEU A N 1
ATOM 727 C CA . LEU A 1 94 ? -3.060 14.598 9.726 1.00 92.06 94 LEU A CA 1
ATOM 728 C C . LEU A 1 94 ? -1.946 15.344 10.470 1.00 92.06 94 LEU A C 1
ATOM 730 O O . LEU A 1 94 ? -2.164 16.473 10.890 1.00 92.06 94 LEU A O 1
ATOM 734 N N . ALA A 1 95 ? -0.759 14.750 10.626 1.00 92.69 95 ALA A N 1
ATOM 735 C CA . ALA A 1 95 ? 0.417 15.407 11.201 1.00 92.69 95 ALA A CA 1
ATOM 736 C C . ALA A 1 95 ? 1.294 16.123 10.154 1.00 92.69 95 ALA A C 1
ATOM 738 O O . ALA A 1 95 ? 2.427 16.494 10.459 1.00 92.69 95 ALA A O 1
ATOM 739 N N . GLY A 1 96 ? 0.813 16.283 8.915 1.00 84.00 96 GLY A N 1
ATOM 740 C CA . GLY A 1 96 ? 1.558 16.939 7.835 1.00 84.00 96 GLY A CA 1
ATOM 741 C C . GLY A 1 96 ? 2.680 16.081 7.250 1.00 84.00 96 GLY A C 1
ATOM 742 O O . GLY A 1 96 ? 3.528 16.581 6.512 1.00 84.00 96 GLY A O 1
ATOM 743 N N . ILE A 1 97 ? 2.709 14.783 7.570 1.00 76.88 97 ILE A N 1
ATOM 744 C CA . ILE A 1 97 ? 3.633 13.849 6.931 1.00 76.88 97 ILE A CA 1
ATOM 745 C C . ILE A 1 97 ? 3.078 13.534 5.539 1.00 76.88 97 ILE A C 1
ATOM 747 O O . ILE A 1 97 ? 1.935 13.074 5.452 1.00 76.88 97 ILE A O 1
ATOM 751 N N . PRO A 1 98 ? 3.859 13.735 4.457 1.00 64.44 98 PRO A N 1
ATOM 752 C CA . PRO A 1 98 ? 3.479 13.268 3.135 1.00 64.44 98 PRO A CA 1
ATOM 753 C C . PRO A 1 98 ? 3.391 11.747 3.196 1.00 64.44 98 PRO A C 1
ATOM 755 O O . PRO A 1 98 ? 4.395 11.037 3.216 1.00 64.44 98 PRO A O 1
ATOM 758 N N . THR A 1 99 ? 2.169 11.252 3.307 1.00 55.12 99 THR A N 1
ATOM 759 C CA . THR A 1 99 ? 1.903 9.828 3.334 1.00 55.12 99 THR A CA 1
ATOM 760 C C . THR A 1 99 ? 1.629 9.405 1.908 1.00 55.12 99 THR A C 1
ATOM 762 O O . THR A 1 99 ? 0.583 9.679 1.325 1.00 55.12 99 THR A O 1
ATOM 765 N N . THR A 1 100 ? 2.607 8.730 1.312 1.00 51.72 100 THR A N 1
ATOM 766 C CA . THR A 1 100 ? 2.285 7.760 0.271 1.00 51.72 100 THR A CA 1
ATOM 767 C C . THR A 1 100 ? 1.277 6.806 0.912 1.00 51.72 100 THR A C 1
ATOM 769 O O . THR A 1 100 ? 1.533 6.390 2.045 1.00 51.72 100 THR A O 1
ATOM 772 N N . PRO A 1 101 ? 0.122 6.510 0.293 1.00 48.84 101 PRO A N 1
ATOM 773 C CA . PRO A 1 101 ? -0.830 5.577 0.876 1.00 48.84 101 PRO A CA 1
ATOM 774 C C . PRO A 1 101 ? -0.100 4.265 1.165 1.00 48.84 101 PRO A C 1
ATOM 776 O O . PRO A 1 101 ? 0.248 3.532 0.239 1.00 48.84 101 PRO A O 1
ATOM 779 N N . ASP A 1 102 ? 0.195 3.998 2.442 1.00 45.84 102 ASP A N 1
ATOM 780 C CA . ASP A 1 102 ? 0.666 2.684 2.851 1.00 45.84 102 ASP A CA 1
ATOM 781 C C . ASP A 1 102 ? -0.450 1.728 2.466 1.00 45.84 102 ASP A C 1
ATOM 783 O O . ASP A 1 102 ? -1.584 1.868 2.939 1.00 45.84 102 ASP A O 1
ATOM 787 N N . ALA A 1 103 ? -0.119 0.796 1.575 1.00 42.25 103 ALA A N 1
ATOM 788 C CA . ALA A 1 103 ? -0.999 -0.271 1.141 1.00 42.25 103 ALA A CA 1
ATOM 789 C C . ALA A 1 103 ? -1.796 -0.813 2.345 1.00 42.25 103 ALA A C 1
ATOM 791 O O . ALA A 1 103 ? -1.219 -1.026 3.420 1.00 42.25 103 ALA A O 1
ATOM 792 N N . PRO A 1 104 ? -3.124 -0.956 2.211 1.00 41.31 104 PRO A N 1
ATOM 793 C CA . PRO A 1 104 ? -4.011 -1.161 3.343 1.00 41.31 104 PRO A CA 1
ATOM 794 C C . PRO A 1 104 ? -3.606 -2.397 4.149 1.00 41.31 104 PRO A C 1
ATOM 796 O O . PRO A 1 104 ? -3.602 -3.521 3.656 1.00 41.31 104 PRO A O 1
ATOM 799 N N . ALA A 1 105 ? -3.328 -2.185 5.435 1.00 47.66 105 ALA A N 1
ATOM 800 C CA . ALA A 1 105 ? -3.304 -3.246 6.427 1.00 47.66 105 ALA A CA 1
ATOM 801 C C . ALA A 1 105 ? -4.755 -3.647 6.743 1.00 47.66 105 ALA A C 1
ATOM 803 O O . ALA A 1 105 ? -5.356 -3.148 7.689 1.00 47.66 105 ALA A O 1
ATOM 804 N N . SER A 1 106 ? -5.338 -4.514 5.912 1.00 42.94 106 SER A N 1
ATOM 805 C CA . SER A 1 106 ? -6.594 -5.204 6.211 1.00 42.94 106 SER A CA 1
ATOM 806 C C . SER A 1 106 ? -6.636 -6.546 5.483 1.00 42.94 106 SER A C 1
ATOM 808 O O . SER A 1 106 ? -6.847 -6.588 4.279 1.00 42.94 106 SER A O 1
ATOM 810 N N . GLY A 1 107 ? -6.389 -7.633 6.221 1.00 38.16 107 GLY A N 1
ATOM 811 C CA . GLY A 1 107 ? -7.119 -8.909 6.140 1.00 38.16 107 GLY A CA 1
ATOM 812 C C . GLY A 1 107 ? -7.278 -9.681 4.823 1.00 38.16 107 GLY A C 1
ATOM 813 O O . GLY A 1 107 ? -7.883 -10.748 4.865 1.00 38.16 107 GLY A O 1
ATOM 814 N N . ALA A 1 108 ? -6.754 -9.230 3.688 1.00 38.53 108 ALA A N 1
ATOM 815 C CA . ALA A 1 108 ? -6.680 -10.005 2.461 1.00 38.53 108 ALA A CA 1
ATOM 816 C C . ALA A 1 108 ? -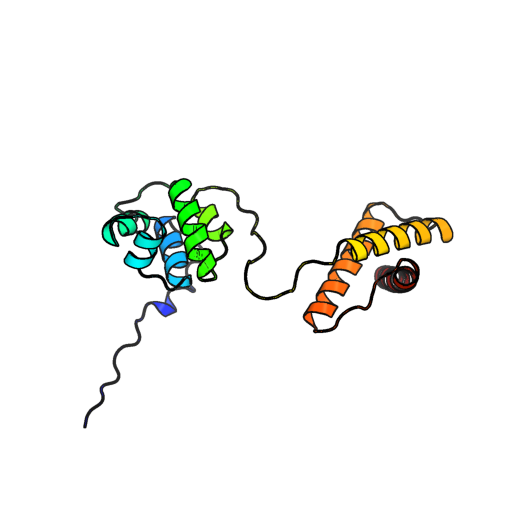5.209 -10.269 2.162 1.00 38.53 108 ALA A C 1
ATOM 818 O O . ALA A 1 108 ? -4.422 -9.354 1.952 1.00 38.53 108 ALA A O 1
ATOM 819 N N . GLN A 1 109 ? -4.839 -11.542 2.153 1.00 43.53 109 GLN A N 1
ATOM 820 C CA . GLN A 1 109 ? -3.561 -12.053 1.673 1.00 43.53 109 GLN A CA 1
ATOM 821 C C . GLN A 1 109 ? -3.503 -11.944 0.136 1.00 43.53 109 GLN A C 1
ATOM 823 O O . GLN A 1 109 ? -3.308 -12.917 -0.579 1.00 43.53 109 GLN A O 1
ATOM 828 N N . LEU A 1 110 ? -3.743 -10.742 -0.369 1.00 46.03 110 LEU A N 1
ATOM 829 C CA . LEU A 1 110 ? -3.460 -10.272 -1.712 1.00 46.03 110 LEU A CA 1
ATOM 830 C C . LEU A 1 110 ? -2.376 -9.209 -1.490 1.00 46.03 110 LEU A C 1
ATOM 832 O O . LEU A 1 110 ? -2.481 -8.454 -0.535 1.00 46.03 110 LEU A O 1
ATOM 836 N N . ASP A 1 111 ? -1.320 -9.182 -2.301 1.00 55.38 111 ASP A N 1
ATOM 837 C CA . ASP A 1 111 ? -0.309 -8.097 -2.339 1.00 55.38 111 ASP A CA 1
ATOM 838 C C . ASP A 1 111 ? 1.091 -8.353 -1.764 1.00 55.38 111 ASP A C 1
ATOM 840 O O . ASP A 1 111 ? 1.765 -7.413 -1.344 1.00 55.38 111 ASP A O 1
ATOM 844 N N . ARG A 1 112 ? 1.637 -9.570 -1.898 1.00 69.31 112 ARG A N 1
ATOM 845 C CA . ARG A 1 112 ? 3.078 -9.704 -2.203 1.00 69.31 112 ARG A CA 1
ATOM 846 C C . ARG A 1 112 ? 3.304 -10.807 -3.224 1.00 69.31 112 ARG A C 1
ATOM 848 O O . ARG A 1 112 ? 3.147 -11.982 -2.911 1.00 69.31 112 ARG A O 1
ATOM 855 N N . ILE A 1 113 ? 3.711 -10.429 -4.437 1.00 81.25 113 ILE A N 1
ATOM 856 C CA . ILE A 1 113 ? 4.338 -11.381 -5.358 1.00 81.25 113 ILE A CA 1
ATOM 857 C C . ILE A 1 113 ? 5.583 -11.908 -4.634 1.00 81.25 113 ILE A C 1
ATOM 859 O O . ILE A 1 113 ? 6.407 -11.092 -4.203 1.00 81.25 113 ILE A O 1
ATOM 863 N N . PRO A 1 114 ? 5.736 -13.230 -4.448 1.00 86.62 114 PRO A N 1
ATOM 864 C CA . PRO A 1 114 ? 6.936 -13.783 -3.846 1.00 86.62 114 PRO A CA 1
ATOM 865 C C . PRO A 1 114 ? 8.180 -13.286 -4.585 1.00 86.62 114 PRO A C 1
ATOM 867 O O . PRO A 1 114 ? 8.249 -13.347 -5.812 1.00 86.62 114 PRO A O 1
ATOM 870 N N . VAL A 1 115 ? 9.176 -12.801 -3.839 1.00 83.81 115 VAL A N 1
ATOM 871 C CA . VAL A 1 115 ? 10.421 -12.258 -4.417 1.00 83.81 115 VAL A CA 1
ATOM 872 C C . VAL A 1 115 ? 11.104 -13.282 -5.327 1.00 83.81 115 VAL A C 1
ATOM 874 O O . VAL A 1 115 ? 11.684 -12.910 -6.344 1.00 83.81 115 VAL A O 1
ATOM 877 N N . GLU A 1 116 ? 10.982 -14.570 -5.006 1.00 86.38 116 GLU A N 1
ATOM 878 C CA . GLU A 1 116 ? 11.522 -15.654 -5.827 1.00 86.38 116 GLU A CA 1
ATOM 879 C C . GLU A 1 116 ? 10.838 -15.762 -7.195 1.00 86.38 116 GLU A C 1
ATOM 881 O O . GLU A 1 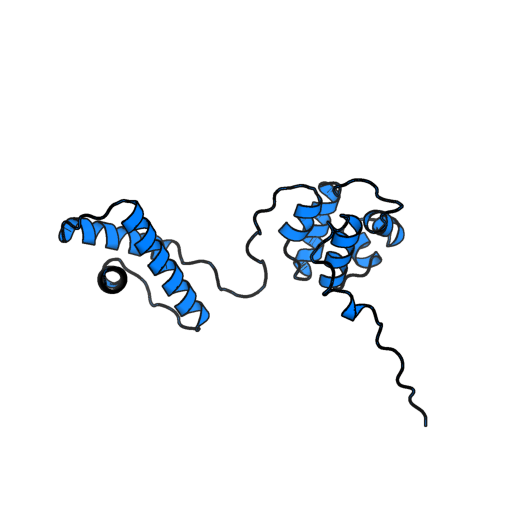116 ? 11.523 -16.000 -8.185 1.00 86.38 116 GLU A O 1
ATOM 886 N N . HIS A 1 117 ? 9.535 -15.476 -7.295 1.00 89.00 117 HIS A N 1
ATOM 887 C CA . HIS A 1 117 ? 8.842 -15.423 -8.584 1.00 89.00 117 HIS A CA 1
ATOM 888 C C . HIS A 1 117 ? 9.336 -14.244 -9.425 1.00 89.00 117 HIS A C 1
ATOM 890 O O . HIS A 1 117 ? 9.654 -14.416 -10.596 1.00 89.00 117 HIS A O 1
ATOM 896 N N . VAL A 1 118 ? 9.500 -13.061 -8.823 1.00 90.44 118 VAL A N 1
ATOM 897 C CA . VAL A 1 118 ? 10.075 -11.903 -9.532 1.00 90.44 118 VAL A CA 1
ATOM 898 C C . VAL A 1 118 ? 11.499 -12.214 -10.005 1.00 90.44 118 VAL A C 1
ATOM 900 O O . VAL A 1 118 ? 11.848 -11.947 -11.153 1.00 90.44 118 VAL A O 1
ATOM 903 N N . ARG A 1 119 ? 12.321 -12.834 -9.149 1.00 91.00 119 ARG A N 1
ATOM 904 C CA . ARG A 1 119 ? 13.694 -13.230 -9.485 1.00 91.00 119 ARG A CA 1
ATOM 905 C C . ARG A 1 119 ? 13.732 -14.258 -10.619 1.00 91.00 119 ARG A C 1
ATOM 907 O O . ARG A 1 119 ? 14.556 -14.112 -11.521 1.00 91.00 119 ARG A O 1
ATOM 914 N N . ALA A 1 120 ? 12.867 -15.271 -10.583 1.00 91.31 120 ALA A N 1
ATOM 915 C CA . ALA A 1 120 ? 12.746 -16.273 -11.640 1.00 91.31 120 ALA A CA 1
ATOM 916 C C . ALA A 1 120 ? 12.352 -15.628 -12.975 1.00 91.31 120 ALA A C 1
ATOM 918 O O . ALA A 1 120 ? 13.008 -15.880 -13.983 1.00 91.31 120 ALA A O 1
ATOM 919 N N . THR A 1 121 ? 11.370 -14.723 -12.969 1.00 92.81 121 THR A N 1
ATOM 920 C CA . THR A 1 121 ? 10.927 -13.985 -14.160 1.00 92.81 121 THR A CA 1
ATOM 921 C C . THR A 1 121 ? 12.039 -13.118 -14.747 1.00 92.81 121 THR A C 1
ATOM 923 O O . THR A 1 121 ? 12.284 -13.164 -15.950 1.00 92.81 121 THR A O 1
ATOM 926 N N . VAL A 1 122 ? 12.766 -12.363 -13.917 1.00 94.88 122 VAL A N 1
ATOM 927 C CA . VAL A 1 122 ? 13.884 -11.524 -14.384 1.00 94.88 122 VAL A CA 1
ATOM 928 C C . VAL A 1 122 ? 15.013 -12.376 -14.973 1.00 94.88 122 VAL A C 1
ATOM 930 O O . VAL A 1 122 ? 15.555 -12.031 -16.022 1.00 94.88 122 VAL A O 1
ATOM 933 N N . ARG A 1 123 ? 15.352 -13.512 -14.347 1.00 95.00 123 ARG A N 1
ATOM 934 C CA . ARG A 1 123 ? 16.353 -14.451 -14.887 1.00 95.00 123 ARG A CA 1
ATOM 935 C C . ARG A 1 123 ? 15.906 -15.057 -16.215 1.00 95.00 123 ARG A C 1
ATOM 937 O O . ARG A 1 123 ? 16.673 -15.042 -17.171 1.00 95.00 123 ARG A O 1
ATOM 944 N N . ALA A 1 124 ? 14.661 -15.520 -16.295 1.00 93.50 124 ALA A N 1
ATOM 945 C CA . ALA A 1 124 ? 14.086 -16.067 -17.519 1.00 93.50 124 ALA A CA 1
ATOM 946 C C . ALA A 1 124 ? 14.079 -15.045 -18.662 1.00 93.50 124 ALA A C 1
ATOM 948 O O . ALA A 1 124 ? 14.397 -15.397 -19.797 1.00 93.50 124 ALA A O 1
ATOM 949 N N . LEU A 1 125 ? 13.773 -13.780 -18.363 1.00 94.25 125 LEU A N 1
ATOM 950 C CA . LEU A 1 125 ? 13.840 -12.688 -19.329 1.00 94.25 125 LEU A CA 1
ATOM 951 C C . LEU A 1 125 ? 15.274 -12.448 -19.816 1.00 94.25 125 LEU A C 1
ATOM 953 O O . LEU A 1 125 ? 15.499 -12.357 -21.021 1.00 94.25 125 LEU A O 1
ATOM 957 N N . ALA A 1 126 ? 16.245 -12.393 -18.902 1.00 93.12 126 ALA A N 1
ATOM 958 C CA . ALA A 1 126 ? 17.651 -12.215 -19.258 1.00 93.12 126 ALA A CA 1
ATOM 959 C C . ALA A 1 126 ? 18.162 -13.351 -20.162 1.00 93.12 126 ALA A C 1
ATOM 961 O O . ALA A 1 126 ? 18.798 -13.089 -21.184 1.00 93.12 126 ALA A O 1
ATOM 962 N N . GLU A 1 127 ? 17.834 -14.603 -19.833 1.00 93.75 127 GLU A N 1
ATOM 963 C CA . GLU A 1 127 ? 18.172 -15.764 -20.663 1.00 93.75 127 GLU A CA 1
ATOM 964 C C . GLU A 1 127 ? 17.479 -15.707 -22.028 1.00 93.75 127 GLU A C 1
ATOM 966 O O . GLU A 1 127 ? 18.122 -15.924 -23.050 1.00 93.75 127 GLU A O 1
ATOM 971 N N . MET A 1 128 ? 16.196 -15.334 -22.075 1.00 91.38 128 MET A N 1
ATOM 972 C CA . MET A 1 128 ? 15.458 -15.189 -23.332 1.00 91.38 128 MET A CA 1
ATOM 973 C C . MET A 1 128 ? 16.081 -14.124 -24.246 1.00 91.38 128 MET A C 1
ATOM 975 O O . MET A 1 128 ? 16.213 -14.357 -25.447 1.00 91.38 128 MET A O 1
ATOM 979 N N . ILE A 1 129 ? 16.479 -12.972 -23.700 1.00 90.38 129 ILE A N 1
ATOM 980 C CA . ILE A 1 129 ? 17.135 -11.900 -24.464 1.00 90.38 129 ILE A CA 1
ATOM 981 C C . ILE A 1 129 ? 18.488 -12.374 -25.000 1.00 90.38 129 ILE A C 1
ATOM 983 O O . ILE A 1 129 ? 18.793 -12.132 -26.168 1.00 90.38 129 ILE A O 1
ATOM 987 N N . ALA A 1 130 ? 19.274 -13.079 -24.181 1.00 89.44 130 ALA A N 1
ATOM 988 C CA . ALA A 1 130 ? 20.570 -13.617 -24.584 1.00 89.44 130 ALA A CA 1
ATOM 989 C C . ALA A 1 130 ? 20.445 -14.692 -25.681 1.00 89.44 130 ALA A C 1
ATOM 991 O O . ALA A 1 130 ? 21.185 -14.654 -26.665 1.00 89.44 130 ALA A O 1
ATOM 992 N N . GLU A 1 131 ? 19.492 -15.619 -25.542 1.00 89.81 131 GLU A N 1
ATOM 993 C CA . GLU A 1 131 ? 19.240 -16.708 -26.495 1.00 89.81 131 GLU A CA 1
ATOM 994 C C . GLU A 1 131 ? 18.710 -16.190 -27.838 1.00 89.81 131 GLU A C 1
ATOM 996 O O . GLU A 1 131 ? 19.205 -16.572 -28.899 1.00 89.81 131 GLU A O 1
ATOM 1001 N N . ALA A 1 132 ? 17.700 -15.318 -27.800 1.00 84.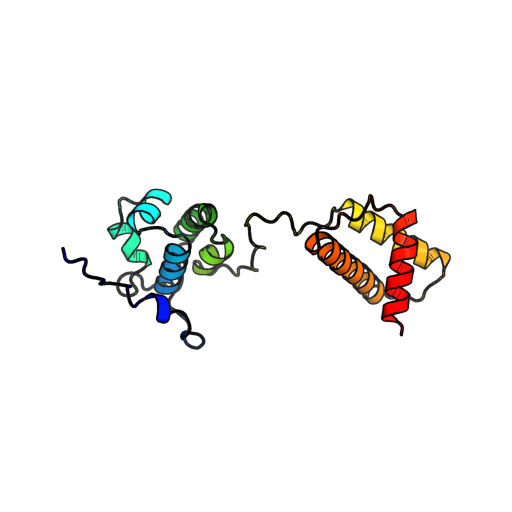75 132 ALA A N 1
ATOM 1002 C CA . ALA A 1 132 ? 16.985 -14.867 -28.992 1.00 84.75 132 ALA A CA 1
ATOM 1003 C C . ALA A 1 132 ? 17.549 -13.569 -29.595 1.00 84.75 132 ALA A C 1
ATOM 1005 O O . ALA A 1 132 ? 17.062 -13.126 -30.634 1.00 84.75 132 ALA A O 1
ATOM 1006 N N . LYS A 1 133 ? 18.572 -12.964 -28.969 1.00 86.12 133 LYS A N 1
ATOM 1007 C CA . LYS A 1 133 ? 19.179 -11.681 -29.374 1.00 86.12 133 LYS A CA 1
ATOM 1008 C C . LYS A 1 133 ? 18.127 -10.593 -29.610 1.00 86.12 133 LYS A C 1
ATOM 1010 O O . LYS A 1 133 ? 18.196 -9.845 -30.586 1.00 86.12 133 LYS A O 1
ATOM 1015 N N . LEU A 1 134 ? 17.128 -10.539 -28.730 1.00 78.38 134 LEU A N 1
ATOM 1016 C CA . LEU A 1 134 ? 16.011 -9.610 -28.864 1.00 78.38 134 LEU A CA 1
ATOM 1017 C C . LEU A 1 134 ? 16.500 -8.173 -28.644 1.00 78.38 134 LEU A C 1
ATOM 1019 O O . LEU A 1 134 ? 17.162 -7.911 -27.635 1.00 78.38 134 LEU A O 1
ATOM 1023 N N . PRO A 1 135 ? 16.159 -7.225 -29.533 1.00 82.12 135 PRO A N 1
ATOM 1024 C CA . PRO A 1 135 ? 16.448 -5.816 -29.318 1.00 82.12 135 PRO A CA 1
ATOM 1025 C C . PRO A 1 135 ? 15.441 -5.245 -28.309 1.00 82.12 135 PRO A C 1
ATOM 1027 O O . PRO A 1 135 ? 14.495 -4.565 -28.686 1.00 82.12 135 PRO A O 1
ATOM 1030 N N . MET A 1 136 ? 15.618 -5.563 -27.025 1.00 86.62 136 MET A N 1
ATOM 1031 C CA . MET A 1 136 ? 14.808 -5.013 -25.934 1.00 86.62 136 MET A CA 1
ATOM 1032 C C . MET A 1 136 ? 15.581 -3.939 -25.179 1.00 86.62 136 MET A C 1
ATOM 1034 O O . MET A 1 136 ? 16.670 -4.191 -24.653 1.00 86.62 136 MET A O 1
ATOM 1038 N N . THR A 1 137 ? 14.983 -2.759 -25.057 1.00 91.00 137 THR A N 1
ATOM 1039 C CA . THR A 1 137 ? 15.489 -1.710 -24.173 1.00 91.00 137 THR A CA 1
ATOM 1040 C C . THR A 1 137 ? 15.233 -2.068 -22.707 1.00 91.00 137 THR A C 1
ATOM 1042 O O . THR A 1 137 ? 14.437 -2.952 -22.390 1.00 91.00 137 THR A O 1
ATOM 1045 N N . ALA A 1 138 ? 15.888 -1.367 -21.779 1.00 89.12 138 ALA A N 1
ATOM 1046 C CA . ALA A 1 138 ? 15.610 -1.533 -20.350 1.00 89.12 138 ALA A CA 1
ATOM 1047 C C . ALA A 1 138 ? 14.152 -1.183 -19.987 1.00 89.12 138 ALA A C 1
ATOM 1049 O O . ALA A 1 138 ? 13.605 -1.759 -19.050 1.00 89.12 138 ALA A O 1
ATOM 1050 N N . ILE A 1 139 ? 13.524 -0.270 -20.741 1.00 86.50 139 ILE A N 1
ATOM 1051 C CA . ILE A 1 139 ? 12.115 0.103 -20.561 1.00 86.50 139 ILE A CA 1
ATOM 1052 C C . ILE A 1 139 ? 11.222 -1.079 -20.947 1.00 86.50 139 ILE A C 1
ATOM 1054 O O . ILE A 1 139 ? 10.439 -1.527 -20.116 1.00 86.50 139 ILE A O 1
ATOM 1058 N N . ASP A 1 140 ? 11.433 -1.672 -22.127 1.00 86.94 140 ASP A N 1
ATOM 1059 C CA . ASP A 1 140 ? 10.661 -2.842 -22.583 1.00 86.94 140 ASP A CA 1
ATOM 1060 C C . ASP A 1 140 ? 10.788 -4.023 -21.609 1.00 86.94 140 ASP A C 1
ATOM 1062 O O . ASP A 1 140 ? 9.839 -4.770 -21.366 1.00 86.94 140 ASP A O 1
ATOM 1066 N N . GLN A 1 141 ? 11.979 -4.197 -21.026 1.00 90.56 141 GLN A N 1
ATOM 1067 C CA . GLN A 1 141 ? 12.226 -5.218 -20.007 1.00 90.56 141 GLN A CA 1
ATOM 1068 C C . GLN A 1 141 ? 11.420 -4.948 -18.734 1.00 90.56 141 GLN A C 1
ATOM 1070 O O . GLN A 1 141 ? 10.802 -5.867 -18.193 1.00 90.56 141 GLN A O 1
ATOM 1075 N N . GLY A 1 142 ? 11.403 -3.695 -18.275 1.00 87.06 142 GLY A N 1
ATOM 1076 C CA . GLY A 1 142 ? 10.605 -3.266 -17.130 1.00 87.06 142 GLY A CA 1
ATOM 1077 C C . GLY A 1 142 ? 9.108 -3.477 -17.353 1.00 87.06 142 GLY A C 1
ATOM 1078 O O . GLY A 1 142 ? 8.438 -4.042 -16.488 1.00 87.06 142 GLY A O 1
ATOM 1079 N N . ASP A 1 143 ? 8.603 -3.110 -18.530 1.00 87.75 143 ASP A N 1
ATOM 1080 C CA . ASP A 1 143 ? 7.188 -3.239 -18.885 1.00 87.75 143 ASP A CA 1
ATOM 1081 C C . ASP A 1 143 ? 6.735 -4.701 -18.949 1.00 87.75 143 ASP A C 1
ATOM 1083 O O . ASP A 1 143 ? 5.642 -5.046 -18.484 1.00 87.75 143 ASP A O 1
ATOM 1087 N N . LEU A 1 144 ? 7.586 -5.595 -19.455 1.00 89.81 144 LEU A N 1
ATOM 1088 C CA . LEU A 1 144 ? 7.275 -7.020 -19.503 1.00 89.81 144 LEU A CA 1
ATOM 1089 C C . LEU A 1 144 ? 7.227 -7.641 -18.097 1.00 89.81 144 LEU A C 1
ATOM 1091 O O . LEU A 1 144 ? 6.322 -8.421 -17.792 1.00 89.81 144 LEU A O 1
ATOM 1095 N N . VAL A 1 145 ? 8.147 -7.255 -17.206 1.00 91.31 145 VAL A N 1
ATOM 1096 C CA . VAL A 1 145 ? 8.123 -7.686 -15.797 1.00 91.31 145 VAL A CA 1
ATOM 1097 C C . VAL A 1 145 ? 6.900 -7.113 -15.073 1.00 91.31 145 VAL A C 1
ATOM 1099 O O . VAL A 1 145 ? 6.237 -7.836 -14.332 1.00 91.31 145 VAL A O 1
ATOM 1102 N N . ALA A 1 146 ? 6.546 -5.850 -15.316 1.00 86.38 146 ALA A N 1
ATOM 1103 C CA . ALA A 1 146 ? 5.344 -5.236 -14.753 1.00 86.38 146 ALA A CA 1
ATOM 1104 C C . ALA A 1 146 ? 4.059 -5.935 -15.233 1.00 86.38 146 ALA A C 1
ATOM 1106 O O . ALA A 1 146 ? 3.135 -6.147 -14.445 1.00 86.38 146 ALA A O 1
ATOM 1107 N N . THR A 1 147 ? 4.021 -6.347 -16.502 1.00 87.62 147 THR A N 1
ATOM 1108 C CA . THR A 1 147 ? 2.920 -7.128 -17.084 1.00 87.62 147 THR A CA 1
ATOM 1109 C C . THR A 1 147 ? 2.780 -8.484 -16.398 1.00 87.62 147 THR A C 1
ATOM 1111 O O . THR A 1 147 ? 1.677 -8.856 -15.999 1.00 87.62 147 THR A O 1
ATOM 1114 N N . PHE A 1 148 ? 3.894 -9.186 -16.175 1.00 91.12 148 PHE A N 1
ATOM 1115 C CA . PHE A 1 148 ? 3.903 -10.413 -15.380 1.00 91.12 148 PHE A CA 1
ATOM 1116 C C . PHE A 1 148 ? 3.361 -10.178 -13.963 1.00 91.12 148 PHE A C 1
ATOM 1118 O O . PHE A 1 148 ? 2.523 -10.944 -13.489 1.00 91.12 148 PHE A O 1
ATOM 1125 N N . CYS A 1 149 ? 3.806 -9.111 -13.295 1.00 89.19 149 CYS A N 1
ATOM 1126 C CA . CYS A 1 149 ? 3.370 -8.798 -11.939 1.00 89.19 149 CYS A CA 1
ATOM 1127 C C . CYS A 1 149 ? 1.857 -8.569 -11.855 1.00 89.19 149 CYS A C 1
ATOM 1129 O O . CYS A 1 149 ? 1.205 -9.103 -10.958 1.00 89.19 149 CYS A O 1
ATOM 1131 N N . ARG A 1 150 ? 1.297 -7.828 -12.817 1.00 88.12 150 ARG A N 1
ATOM 1132 C CA . ARG A 1 150 ? -0.147 -7.594 -12.913 1.00 88.12 150 ARG A CA 1
ATOM 1133 C C . ARG A 1 150 ? -0.911 -8.896 -13.141 1.00 88.12 150 ARG A C 1
ATOM 1135 O O . ARG A 1 150 ? -1.849 -9.174 -12.404 1.00 88.12 150 ARG A O 1
ATOM 1142 N N . TRP A 1 151 ? -0.469 -9.717 -14.095 1.00 89.81 151 TRP A N 1
ATOM 1143 C CA . TRP A 1 151 ? -1.071 -11.028 -14.348 1.00 89.81 151 TRP A CA 1
ATOM 1144 C C . TRP A 1 151 ? -1.064 -11.904 -13.088 1.00 89.81 151 TRP A C 1
ATOM 1146 O O . TRP A 1 151 ? -2.093 -12.456 -12.717 1.00 89.81 151 TRP A O 1
ATOM 1156 N N . TYR A 1 152 ? 0.064 -11.983 -12.376 1.00 87.94 152 TYR A N 1
ATOM 1157 C CA . TYR A 1 152 ? 0.156 -12.769 -11.145 1.00 87.94 152 TYR A CA 1
ATOM 1158 C C . TYR A 1 152 ? -0.851 -12.283 -10.096 1.00 87.94 152 TYR A C 1
ATOM 1160 O O . TYR A 1 152 ? -1.523 -13.089 -9.456 1.00 87.94 152 TYR A O 1
ATOM 1168 N N . GLN A 1 153 ? -0.982 -10.966 -9.925 1.00 84.94 153 GLN A N 1
ATOM 1169 C CA . GLN A 1 153 ? -1.963 -10.389 -9.007 1.00 84.94 153 GLN A CA 1
ATOM 1170 C C . GLN A 1 153 ? -3.403 -10.717 -9.418 1.00 84.94 153 GLN A C 1
ATOM 1172 O O . GLN A 1 153 ? -4.206 -11.049 -8.551 1.00 84.94 153 GLN A O 1
ATOM 1177 N N . GLU A 1 154 ? -3.725 -10.682 -10.712 1.00 84.94 154 GLU A N 1
ATOM 1178 C CA . GLU A 1 154 ? -5.046 -11.051 -11.238 1.00 84.94 154 GLU A CA 1
ATOM 1179 C C . GLU A 1 154 ? -5.368 -12.535 -11.012 1.00 84.94 154 GLU A C 1
ATOM 1181 O O . GLU A 1 154 ? -6.484 -12.873 -10.615 1.00 84.94 154 GLU A O 1
ATOM 1186 N N . GLU A 1 155 ? -4.392 -13.425 -11.203 1.00 83.62 155 GLU A N 1
ATOM 1187 C CA . GLU A 1 155 ? -4.541 -14.855 -10.923 1.00 83.62 155 GLU A CA 1
ATOM 1188 C C . GLU A 1 155 ? -4.847 -15.105 -9.442 1.00 83.62 155 GLU A C 1
ATOM 1190 O O . GLU A 1 155 ? -5.816 -15.796 -9.118 1.00 83.62 155 GLU A O 1
ATOM 1195 N N . VAL A 1 156 ? -4.070 -14.492 -8.542 1.00 82.94 156 VAL A N 1
ATOM 1196 C CA . VAL A 1 156 ? -4.281 -14.624 -7.093 1.00 82.94 156 VAL A CA 1
ATOM 1197 C C . VAL A 1 156 ? -5.613 -13.996 -6.674 1.00 82.94 156 VAL A C 1
ATOM 1199 O O . VAL A 1 156 ? -6.351 -14.599 -5.894 1.00 82.94 156 VAL A O 1
ATOM 1202 N N . ALA A 1 157 ? -5.974 -12.832 -7.223 1.00 78.81 157 ALA A N 1
ATOM 1203 C CA . ALA A 1 157 ? -7.262 -12.182 -6.969 1.00 78.81 157 ALA A CA 1
ATOM 1204 C C . ALA A 1 157 ? -8.449 -13.040 -7.428 1.00 78.81 157 ALA A C 1
ATOM 1206 O O . ALA A 1 157 ? -9.506 -13.031 -6.799 1.00 78.81 157 ALA A O 1
ATOM 1207 N N . ALA A 1 158 ? -8.266 -13.832 -8.483 1.00 80.75 158 ALA A N 1
ATOM 1208 C CA . ALA A 1 158 ? -9.248 -14.798 -8.952 1.00 80.75 158 ALA A CA 1
ATOM 1209 C C . ALA A 1 158 ? -9.240 -16.127 -8.165 1.00 80.75 158 ALA A C 1
ATOM 1211 O O . ALA A 1 158 ? -9.904 -17.082 -8.571 1.00 80.75 158 ALA A O 1
ATOM 1212 N N . GLY A 1 159 ? -8.492 -16.212 -7.059 1.00 80.38 159 GLY A N 1
ATOM 1213 C CA . GLY A 1 159 ? -8.390 -17.398 -6.208 1.00 80.38 159 GLY A CA 1
ATOM 1214 C C . GLY A 1 159 ? -7.534 -18.521 -6.795 1.00 80.38 159 GLY A C 1
ATOM 1215 O O . GLY A 1 159 ? -7.524 -19.627 -6.253 1.00 80.38 159 GLY A O 1
ATOM 1216 N N . ARG A 1 160 ? -6.817 -18.269 -7.898 1.00 82.69 160 ARG A N 1
ATOM 1217 C CA . ARG A 1 160 ? -5.869 -19.226 -8.470 1.00 82.69 160 ARG A CA 1
ATOM 1218 C C . ARG A 1 160 ? -4.542 -19.102 -7.732 1.00 82.69 160 ARG A C 1
ATOM 1220 O O . ARG A 1 160 ? -4.111 -18.011 -7.374 1.00 82.69 160 ARG A O 1
ATOM 1227 N N . GLN A 1 161 ? -3.887 -20.232 -7.495 1.00 73.56 161 GLN A N 1
ATOM 1228 C CA . GLN A 1 161 ? -2.506 -20.256 -7.027 1.00 73.56 161 GLN A CA 1
ATOM 1229 C C . GLN A 1 161 ? -1.627 -20.578 -8.233 1.00 73.56 161 GLN A C 1
ATOM 1231 O O . GLN A 1 161 ? -1.620 -21.734 -8.668 1.00 73.56 161 GLN A O 1
ATOM 1236 N N . PRO A 1 162 ? -0.926 -19.587 -8.815 1.00 70.88 162 PRO A N 1
ATOM 1237 C CA . PRO A 1 162 ? 0.101 -19.872 -9.804 1.00 70.88 162 PRO A CA 1
ATOM 1238 C C . PRO A 1 162 ? 1.084 -20.865 -9.177 1.00 70.88 162 PRO A C 1
ATOM 1240 O O . PRO A 1 162 ? 1.525 -20.655 -8.046 1.00 70.88 162 PRO A O 1
ATOM 1243 N N . GLY A 1 163 ? 1.360 -21.972 -9.869 1.00 74.62 163 GLY A N 1
ATOM 1244 C CA . GLY A 1 163 ? 2.293 -22.990 -9.383 1.00 74.62 163 GLY A CA 1
ATOM 1245 C C . GLY A 1 163 ? 3.698 -22.426 -9.146 1.00 74.62 163 GLY A C 1
ATOM 1246 O O . GLY A 1 163 ? 3.976 -21.267 -9.453 1.00 74.62 163 GLY A O 1
ATOM 1247 N N . GLU A 1 164 ? 4.598 -23.258 -8.621 1.00 79.00 164 GLU A N 1
ATOM 1248 C CA . GLU A 1 164 ? 5.993 -22.872 -8.386 1.00 79.00 164 GLU A CA 1
ATOM 1249 C C . GLU A 1 164 ? 6.623 -22.311 -9.671 1.00 79.00 164 GLU A C 1
ATOM 1251 O O . GLU A 1 164 ? 6.748 -23.019 -10.673 1.00 79.00 164 GLU A O 1
ATOM 1256 N N . LEU A 1 165 ? 6.980 -21.022 -9.666 1.00 83.94 165 LEU A N 1
ATOM 1257 C CA . LEU A 1 165 ? 7.579 -20.374 -10.829 1.00 83.94 165 LEU A CA 1
ATOM 1258 C C . LEU A 1 165 ? 9.096 -20.587 -10.816 1.00 83.94 165 LEU A C 1
ATOM 1260 O O . LEU A 1 165 ? 9.802 -20.100 -9.932 1.00 83.94 165 LEU A O 1
ATOM 1264 N N . SER A 1 166 ? 9.594 -21.286 -11.827 1.00 86.88 166 SER A N 1
ATOM 1265 C CA . SER A 1 166 ? 11.007 -21.496 -12.112 1.00 86.88 166 SER A CA 1
ATOM 1266 C C . SER A 1 166 ? 11.418 -20.726 -13.369 1.00 86.88 166 SER A C 1
ATOM 1268 O O . SER A 1 166 ? 10.594 -20.183 -14.103 1.00 86.88 166 SER A O 1
ATOM 1270 N N . VAL A 1 167 ? 12.720 -20.675 -13.648 1.00 84.19 167 VAL A N 1
ATOM 1271 C CA . VAL A 1 167 ? 13.223 -20.047 -14.880 1.00 84.19 167 VAL A CA 1
ATOM 1272 C C . VAL A 1 167 ? 12.650 -20.743 -16.123 1.00 84.19 167 VAL A C 1
ATOM 1274 O O . VAL A 1 167 ? 12.204 -20.076 -17.058 1.00 84.19 167 VAL A O 1
ATOM 1277 N N . ASP A 1 168 ? 12.588 -22.077 -16.103 1.00 83.62 168 ASP A N 1
ATOM 1278 C CA . ASP A 1 168 ? 12.149 -22.887 -17.242 1.00 83.62 168 ASP A CA 1
ATOM 1279 C C . ASP A 1 168 ? 10.670 -22.679 -17.583 1.00 83.62 168 ASP A C 1
ATOM 1281 O O . ASP A 1 168 ? 10.309 -22.613 -18.760 1.00 83.62 168 ASP A O 1
ATOM 1285 N N . ASN A 1 169 ? 9.807 -22.532 -16.571 1.00 85.62 169 ASN A N 1
ATOM 1286 C CA . ASN A 1 169 ? 8.375 -22.328 -16.792 1.00 85.62 169 ASN A CA 1
ATOM 1287 C C . ASN A 1 169 ? 7.978 -20.845 -16.945 1.00 85.62 169 ASN A C 1
ATOM 1289 O O . ASN A 1 169 ? 6.938 -20.559 -17.540 1.00 85.62 169 ASN A O 1
ATOM 1293 N N . ALA A 1 170 ? 8.827 -19.897 -16.529 1.00 88.56 170 ALA A N 1
ATOM 1294 C CA . ALA A 1 170 ? 8.615 -18.468 -16.759 1.00 88.56 170 ALA A CA 1
ATOM 1295 C C . ALA A 1 170 ? 8.885 -18.046 -18.217 1.00 88.56 170 ALA A C 1
ATOM 1297 O O . ALA A 1 170 ? 8.187 -17.178 -18.745 1.00 88.56 170 ALA A O 1
ATOM 1298 N N . LYS A 1 171 ? 9.851 -18.671 -18.910 1.00 89.38 171 LYS A N 1
ATOM 1299 C CA . LYS A 1 171 ? 10.171 -18.376 -20.325 1.00 89.38 171 LYS A CA 1
ATOM 1300 C C . LYS A 1 171 ? 8.962 -18.455 -21.278 1.00 89.38 171 LYS A C 1
ATOM 1302 O O . LYS A 1 171 ? 8.737 -17.490 -22.011 1.00 89.38 171 LYS A O 1
ATOM 1307 N N . PRO A 1 172 ? 8.174 -19.551 -21.327 1.00 88.81 172 PRO A N 1
ATOM 1308 C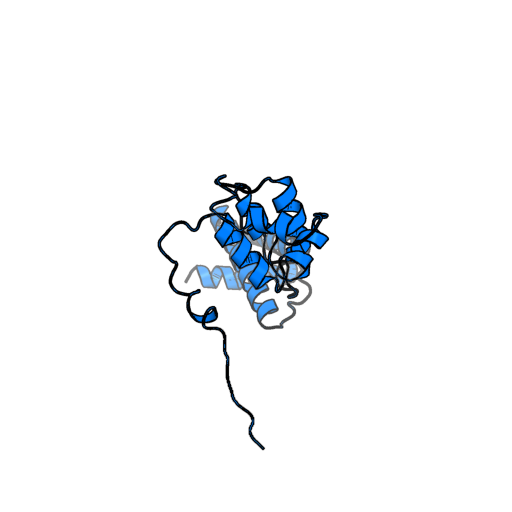 CA . PRO A 1 172 ? 7.023 -19.626 -22.230 1.00 88.81 172 PRO A CA 1
ATOM 1309 C C . PRO A 1 172 ? 5.945 -18.587 -21.897 1.00 88.81 172 PRO A C 1
ATOM 1311 O O . PRO A 1 172 ? 5.360 -18.015 -22.815 1.00 88.81 172 PRO A O 1
ATOM 1314 N N . LEU A 1 173 ? 5.729 -18.281 -20.613 1.00 89.19 173 LEU A N 1
ATOM 1315 C CA . LEU A 1 173 ? 4.794 -17.242 -20.180 1.00 89.19 173 LEU A CA 1
ATOM 1316 C C . LEU A 1 173 ? 5.224 -15.852 -20.673 1.00 89.19 173 LEU A C 1
ATOM 1318 O O . LEU A 1 173 ? 4.425 -15.124 -21.259 1.00 89.19 173 LEU A O 1
ATOM 1322 N N . LEU A 1 174 ? 6.505 -15.512 -20.510 1.00 90.81 174 LEU A N 1
ATOM 1323 C CA . LEU A 1 174 ? 7.065 -14.244 -20.980 1.00 90.81 174 LEU A CA 1
ATOM 1324 C C . LEU A 1 174 ? 6.983 -14.098 -22.501 1.00 90.81 174 LEU A C 1
ATOM 1326 O O . LEU A 1 174 ? 6.675 -13.014 -22.991 1.00 90.81 174 LEU A O 1
ATOM 1330 N N . ARG A 1 175 ? 7.182 -15.185 -23.259 1.00 89.50 175 ARG A N 1
ATOM 1331 C CA . ARG A 1 175 ? 6.988 -15.181 -24.719 1.00 89.50 175 ARG A CA 1
ATOM 1332 C C . ARG A 1 175 ? 5.542 -14.877 -25.102 1.00 89.50 175 ARG A C 1
ATOM 1334 O O . ARG A 1 175 ? 5.314 -14.113 -26.037 1.00 89.50 175 ARG A O 1
ATOM 1341 N N . LEU A 1 176 ? 4.569 -15.454 -24.394 1.00 89.62 176 LEU A N 1
ATOM 1342 C CA . LEU A 1 176 ? 3.152 -15.163 -24.629 1.00 89.62 176 LEU A CA 1
ATOM 1343 C C . LEU A 1 176 ? 2.840 -13.687 -24.359 1.00 89.62 176 LEU A C 1
ATOM 1345 O O . LEU A 1 176 ? 2.209 -13.043 -25.193 1.00 89.62 176 LEU A O 1
ATOM 1349 N N . MET A 1 177 ? 3.333 -13.145 -23.243 1.00 90.12 177 MET A N 1
ATOM 1350 C CA . MET A 1 177 ? 3.145 -11.736 -22.877 1.00 90.12 177 MET A CA 1
ATOM 1351 C C . MET A 1 177 ? 3.804 -10.784 -23.883 1.00 90.12 177 MET A C 1
ATOM 1353 O O . MET A 1 177 ? 3.180 -9.820 -24.318 1.00 90.12 177 MET A O 1
ATOM 1357 N N . PHE A 1 178 ? 5.028 -11.088 -24.320 1.00 86.75 178 PHE A N 1
ATOM 1358 C CA . PHE A 1 178 ? 5.747 -10.297 -25.320 1.00 86.75 178 PHE A CA 1
ATOM 1359 C C . PHE A 1 178 ? 5.021 -10.283 -26.673 1.00 86.75 178 PHE A C 1
ATOM 1361 O O . PHE A 1 178 ? 4.834 -9.228 -27.276 1.00 86.75 178 PHE A O 1
ATOM 1368 N N . ASN A 1 179 ? 4.543 -11.443 -27.133 1.00 86.38 179 ASN A N 1
ATOM 1369 C CA . ASN A 1 179 ? 3.793 -11.554 -28.386 1.00 86.38 179 ASN A CA 1
ATOM 1370 C C . ASN A 1 179 ? 2.419 -10.869 -28.327 1.00 86.38 179 ASN A C 1
ATOM 1372 O O . ASN A 1 179 ? 1.906 -10.445 -29.359 1.00 86.38 179 ASN A O 1
ATOM 1376 N N . ALA A 1 180 ? 1.798 -10.791 -27.147 1.00 81.75 180 ALA A N 1
ATOM 1377 C CA . ALA A 1 180 ? 0.544 -10.067 -26.956 1.00 81.75 180 ALA A CA 1
ATOM 1378 C C . ALA A 1 180 ? 0.742 -8.542 -26.978 1.00 81.75 180 ALA A C 1
ATOM 1380 O O . ALA A 1 180 ? -0.131 -7.834 -27.464 1.00 81.75 180 ALA A O 1
ATOM 1381 N N . ALA A 1 181 ? 1.884 -8.048 -26.491 1.00 73.06 181 ALA A N 1
ATOM 1382 C CA . ALA A 1 181 ? 2.214 -6.621 -26.460 1.00 73.06 181 ALA A CA 1
ATOM 1383 C C . ALA A 1 181 ? 2.678 -6.054 -27.818 1.00 73.06 181 ALA A C 1
ATOM 1385 O O . ALA A 1 181 ? 2.717 -4.842 -27.997 1.00 73.06 181 ALA A O 1
ATOM 1386 N N . THR A 1 182 ? 3.058 -6.922 -28.759 1.00 68.94 182 THR A N 1
ATOM 1387 C CA . THR A 1 182 ? 3.647 -6.556 -30.064 1.00 68.94 182 THR A CA 1
ATOM 1388 C C . THR A 1 182 ? 2.680 -6.703 -31.248 1.00 68.94 182 THR A C 1
ATOM 1390 O O . THR A 1 182 ? 3.099 -6.566 -32.398 1.00 68.94 182 THR A O 1
ATOM 1393 N N . ARG A 1 183 ? 1.399 -6.981 -30.980 1.00 55.59 183 ARG A N 1
ATOM 1394 C CA . ARG A 1 183 ? 0.307 -7.035 -31.967 1.00 55.59 183 ARG A CA 1
ATOM 1395 C C . ARG A 1 183 ? -0.529 -5.767 -31.919 1.00 55.59 183 ARG A C 1
ATOM 1397 O O . ARG A 1 183 ? -0.973 -5.351 -33.009 1.00 55.59 183 ARG A O 1
#

Secondary structure (DSSP, 8-state):
---------GGGGGGGS-SSS---HHHHHHHHHHHTT--HHHHHHHTT-SSHHHHHGGG-TTT---SS--HHHHHHHHHHHHTTT--HHHHHHTTT---------SS---S---HHHHHHHHHHHHHHHHHHT----HHHHHHHHHHHHHHHHHHHHTT-------HHHHHHHHHHHHHHHT-

Sequence (183 aa):
MNVNVESVSPDVQRVSRYKGAAMHVTEQLRVLRNRAGLSMEKAAKAIGLKGGSSYQRYEDPNLFRDEHLPLDIAKKLADAFAEHGVPKHETLALAGIPTTPDAPASGAQLDRIPVEHVRATVRALAEMIAEAKLPMTAIDQGDLVATFCRWYQEEVAAGRQPGELSVDNAKPLLRLMFNAATR

Foldseek 3Di:
DDDDDDDDDPPVPPPPPPPPDDDALLCLLVVLCVLLVHQLQRLCVQLVHPGSVVSVLSNDCVNDVDSADDQSSLQSSLVVSLVSQRHSLSSNVRRVPPDPRPDGPDDDPQDDDPVVLLVLLLLLLVVCCVVVVDPDDPVNSVVLSVVVVVVCSVCVVVVHDDPDRHSVNSNVVSVVSVVVVVD